Protein AF-A0A225VSB1-F1 (afdb_monomer_lite)

Secondary structure (DSSP, 8-state):
--HHHHHHHHHHSTT-----EEEEEEEEEETTEEEEEEEEEEEEEEEE-TTT-PEEEEEEETTS-EEEEEHHHHHHHHHHHHHHTTTSS--

Sequence (91 aa):
YDVERLINRFKNHPGRPLKWPVVQGFEITDHGKTYKEHRVGQIAGCRLSVEGGVYVWSVAFVHGDSLEYQVEELARRILNGSYTDQHKNDQ

Radius of gyration: 14.73 Å; chains: 1; bounding box: 35×30×43 Å

Organism: NCBI:txid4795

pLDDT: mean 75.44, std 13.23, range [36.62, 89.31]

Structure (mmCIF, N/CA/C/O backbone):
data_AF-A0A225VSB1-F1
#
_entry.id   AF-A0A225VSB1-F1
#
loop_
_atom_site.group_PDB
_atom_site.id
_atom_site.type_symbol
_atom_site.label_atom_id
_atom_site.label_alt_id
_atom_site.label_comp_id
_atom_site.label_asym_id
_atom_site.label_entity_id
_atom_site.label_seq_id
_atom_site.pdbx_PDB_ins_code
_atom_site.Cartn_x
_atom_site.Cartn_y
_atom_site.Cartn_z
_atom_site.occupancy
_atom_site.B_iso_or_equiv
_atom_site.auth_seq_id
_atom_site.auth_comp_id
_atom_site.auth_asym_id
_atom_site.auth_atom_id
_atom_site.pdbx_PDB_model_num
ATOM 1 N N . TYR A 1 1 ? -9.965 16.358 -2.500 1.00 60.09 1 TYR A N 1
ATOM 2 C CA . TYR A 1 1 ? -10.254 15.251 -1.557 1.00 60.09 1 TYR A CA 1
ATOM 3 C C . TYR A 1 1 ? -9.082 15.231 -0.572 1.00 60.09 1 TYR A C 1
ATOM 5 O O . TYR A 1 1 ? -7.967 15.384 -1.044 1.00 60.09 1 TYR A O 1
ATOM 13 N N . ASP A 1 2 ? -9.302 15.188 0.747 1.00 79.44 2 ASP A N 1
ATOM 14 C CA . ASP A 1 2 ? -8.248 15.445 1.758 1.00 79.44 2 ASP A CA 1
ATOM 15 C C . ASP A 1 2 ? -7.669 14.146 2.357 1.00 79.44 2 ASP A C 1
ATOM 17 O O . ASP A 1 2 ? -8.417 13.179 2.547 1.00 79.44 2 ASP A O 1
ATOM 21 N N . VAL A 1 3 ? -6.360 14.124 2.652 1.00 76.88 3 VAL A N 1
ATOM 22 C CA . VAL A 1 3 ? -5.633 12.967 3.213 1.00 76.88 3 VAL A CA 1
ATOM 23 C C . VAL A 1 3 ? -6.230 12.546 4.557 1.00 76.88 3 VAL A C 1
ATOM 25 O O . VAL A 1 3 ? -6.450 11.355 4.777 1.00 76.88 3 VAL A O 1
ATOM 28 N N . GLU A 1 4 ? -6.569 13.492 5.435 1.00 81.75 4 GLU A N 1
ATOM 29 C CA . GLU A 1 4 ? -7.092 13.184 6.770 1.00 81.75 4 GLU A CA 1
ATOM 30 C C . GLU A 1 4 ? -8.483 12.558 6.712 1.00 81.75 4 GLU A C 1
ATOM 32 O O . GLU A 1 4 ? -8.772 11.583 7.410 1.00 81.75 4 GLU A O 1
ATOM 37 N N . ARG A 1 5 ? -9.345 13.060 5.817 1.00 80.94 5 ARG A N 1
ATOM 38 C CA . ARG A 1 5 ? -10.662 12.453 5.566 1.00 80.94 5 ARG A CA 1
ATOM 39 C C . ARG A 1 5 ? -10.524 11.021 5.067 1.00 80.94 5 ARG A C 1
ATOM 41 O O . ARG A 1 5 ? -11.329 10.163 5.433 1.00 80.94 5 ARG A O 1
ATOM 48 N N . LEU A 1 6 ? -9.513 10.766 4.242 1.00 78.19 6 LEU A N 1
ATOM 49 C CA . LEU A 1 6 ? -9.222 9.446 3.708 1.00 78.19 6 LEU A CA 1
ATOM 50 C C . LEU A 1 6 ? -8.766 8.479 4.808 1.00 78.19 6 LEU A C 1
ATOM 52 O O . LEU A 1 6 ? -9.312 7.384 4.938 1.00 78.19 6 LEU A O 1
ATOM 56 N N . ILE A 1 7 ? -7.826 8.921 5.646 1.00 80.94 7 ILE A N 1
ATOM 57 C CA . ILE A 1 7 ? -7.337 8.167 6.805 1.00 80.94 7 ILE A CA 1
ATOM 58 C C . ILE A 1 7 ? -8.487 7.856 7.761 1.00 80.94 7 ILE A C 1
ATOM 60 O O . ILE A 1 7 ? -8.645 6.715 8.193 1.00 80.94 7 ILE A O 1
ATOM 64 N N . ASN A 1 8 ? -9.324 8.848 8.067 1.00 81.44 8 ASN A N 1
ATOM 65 C CA . ASN A 1 8 ? -10.460 8.662 8.961 1.00 81.44 8 ASN A CA 1
ATOM 66 C C . ASN A 1 8 ? -11.468 7.655 8.380 1.00 81.44 8 ASN A C 1
ATOM 68 O O . ASN A 1 8 ? -12.048 6.848 9.105 1.00 81.44 8 ASN A O 1
ATOM 72 N N . ARG A 1 9 ? -11.646 7.635 7.053 1.00 78.88 9 ARG A N 1
ATOM 73 C CA . ARG A 1 9 ? -12.491 6.641 6.381 1.00 78.88 9 ARG A CA 1
ATOM 74 C C . ARG A 1 9 ? -11.942 5.225 6.535 1.00 78.88 9 ARG A C 1
ATOM 76 O O . ARG A 1 9 ? -12.718 4.324 6.843 1.00 78.88 9 ARG A O 1
ATOM 83 N N . PHE A 1 10 ? -10.634 5.049 6.367 1.00 76.75 10 PHE A N 1
ATOM 84 C CA . PHE A 1 10 ? -9.966 3.767 6.573 1.00 76.75 10 PHE A CA 1
ATOM 85 C C . PHE A 1 10 ? -10.047 3.295 8.029 1.00 76.75 10 PHE A C 1
ATOM 87 O O . PHE A 1 10 ? -10.391 2.143 8.272 1.00 76.75 10 PHE A O 1
ATOM 94 N N . LYS A 1 11 ? -9.810 4.185 9.001 1.00 75.62 11 LYS A N 1
ATOM 95 C CA . LYS A 1 11 ? -9.883 3.854 10.435 1.00 75.62 11 LYS A CA 1
ATOM 96 C C . LYS A 1 11 ? -11.292 3.452 10.889 1.00 75.62 11 LYS A C 1
ATOM 98 O O . LYS A 1 11 ? -11.422 2.532 11.685 1.00 75.62 11 LYS A O 1
ATOM 103 N N . ASN A 1 12 ? -12.337 4.110 10.379 1.00 76.94 12 ASN A N 1
ATOM 104 C CA . ASN A 1 12 ? -13.724 3.826 10.776 1.00 76.94 12 ASN A CA 1
ATOM 105 C C . ASN A 1 12 ? -14.356 2.634 10.041 1.00 76.94 12 ASN A C 1
ATOM 107 O O . ASN A 1 12 ? -15.389 2.133 10.475 1.00 76.94 12 ASN A O 1
ATOM 111 N N . HIS A 1 13 ? -13.780 2.197 8.918 1.00 70.12 13 HIS A N 1
ATOM 112 C CA . HIS A 1 13 ? -14.295 1.071 8.131 1.00 70.12 13 HIS A CA 1
ATOM 113 C C . HIS A 1 13 ? -13.171 0.100 7.734 1.00 70.12 13 HIS A C 1
ATOM 115 O O . HIS A 1 13 ? -12.932 -0.098 6.535 1.00 70.12 13 HIS A O 1
ATOM 121 N N . PRO A 1 14 ? -12.475 -0.517 8.708 1.00 64.19 14 PRO A N 1
ATOM 122 C CA . PRO A 1 14 ? -11.482 -1.539 8.410 1.00 64.19 14 PRO A CA 1
ATOM 123 C C . PRO A 1 14 ? -12.172 -2.714 7.701 1.00 64.19 14 PRO A C 1
ATOM 125 O O . PRO A 1 14 ? -13.189 -3.227 8.162 1.00 64.19 14 PRO A O 1
ATOM 128 N N . GLY A 1 15 ? -11.656 -3.112 6.539 1.00 55.53 15 GLY A N 1
ATOM 129 C CA . GLY A 1 15 ? -12.109 -4.319 5.841 1.00 55.53 15 GLY A CA 1
ATOM 130 C C . GLY A 1 15 ? -13.302 -4.156 4.898 1.00 55.53 15 GLY A C 1
ATOM 131 O O . GLY A 1 15 ? -13.714 -5.141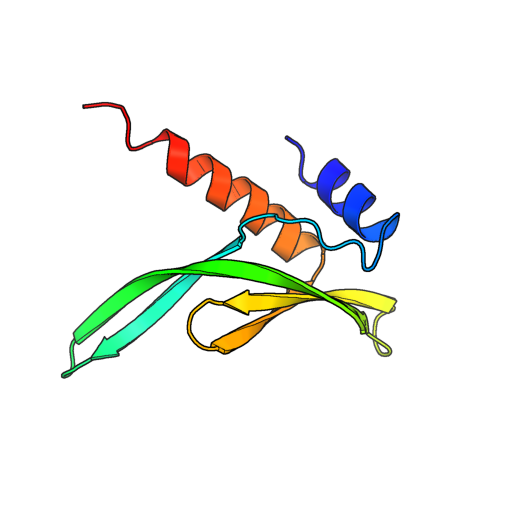 4.287 1.00 55.53 15 GLY A O 1
ATOM 132 N N . ARG A 1 16 ? -13.843 -2.945 4.691 1.00 63.34 16 ARG A N 1
ATOM 133 C CA . ARG A 1 16 ? -14.729 -2.734 3.534 1.00 63.34 16 ARG A CA 1
ATOM 134 C C . ARG A 1 16 ? -13.862 -2.689 2.272 1.00 63.34 16 ARG A C 1
ATOM 136 O O . ARG A 1 16 ? -12.981 -1.831 2.215 1.00 63.34 16 ARG A O 1
ATOM 143 N N . PRO A 1 17 ? -14.101 -3.548 1.262 1.00 57.16 17 PRO A N 1
ATOM 144 C CA . PRO A 1 17 ? -13.386 -3.478 -0.005 1.00 57.16 17 PRO A CA 1
ATOM 145 C C . PRO A 1 17 ? -13.760 -2.170 -0.706 1.00 57.16 17 PRO A C 1
ATOM 147 O O . PRO A 1 17 ? -14.761 -2.057 -1.415 1.00 57.16 17 PRO A O 1
ATOM 150 N N . LEU A 1 18 ? -12.975 -1.133 -0.442 1.00 65.81 18 LEU A N 1
ATOM 151 C CA . LEU A 1 18 ? -13.029 0.113 -1.177 1.00 65.81 18 LEU A CA 1
ATOM 152 C C . LEU A 1 18 ? -12.324 -0.163 -2.503 1.00 65.81 18 LEU A C 1
ATOM 154 O O . LEU A 1 18 ? -11.125 -0.428 -2.526 1.00 65.81 18 LEU A O 1
ATOM 158 N N . LYS A 1 19 ? -13.084 -0.130 -3.605 1.00 67.69 19 LYS A N 1
ATOM 159 C CA . LYS A 1 19 ? -12.573 -0.243 -4.983 1.00 67.69 19 LYS A CA 1
ATOM 160 C C . LYS A 1 19 ? -11.796 1.017 -5.363 1.00 67.69 19 LYS A C 1
ATOM 162 O O . LYS A 1 19 ? -12.205 1.777 -6.235 1.00 67.69 19 LYS A O 1
ATOM 167 N N . TRP A 1 20 ? -10.743 1.306 -4.618 1.00 75.38 20 TRP A N 1
ATOM 168 C CA . TRP A 1 20 ? -9.917 2.480 -4.799 1.00 75.38 20 TRP A CA 1
ATOM 169 C C . TRP A 1 20 ? -8.634 2.060 -5.507 1.00 75.38 20 TRP A C 1
ATOM 171 O O . TRP A 1 20 ? -7.913 1.213 -4.973 1.00 75.38 20 TRP A O 1
ATOM 181 N N . PRO A 1 21 ? -8.376 2.593 -6.715 1.00 76.69 21 PRO A N 1
ATOM 182 C CA . PRO A 1 21 ? -7.157 2.285 -7.438 1.00 76.69 21 PRO A CA 1
ATOM 183 C C . PRO A 1 21 ? -5.969 2.901 -6.700 1.00 76.69 21 PRO A C 1
ATOM 185 O O . PRO A 1 21 ? -5.977 4.080 -6.346 1.00 76.69 21 PRO A O 1
ATOM 188 N N . VAL A 1 22 ? -4.944 2.090 -6.467 1.00 82.38 22 VAL A N 1
ATOM 189 C CA . VAL A 1 22 ? -3.666 2.530 -5.909 1.00 82.38 22 VAL A CA 1
ATOM 190 C C . VAL A 1 22 ? -2.630 2.418 -7.011 1.00 82.38 22 VAL A C 1
ATOM 192 O O . VAL A 1 22 ? -2.406 1.330 -7.535 1.00 82.38 22 VAL A O 1
ATOM 195 N N . VAL A 1 23 ? -1.997 3.531 -7.372 1.00 82.44 23 VAL A N 1
ATOM 196 C CA . VAL A 1 23 ? -0.924 3.534 -8.370 1.00 82.44 23 VAL A CA 1
ATOM 197 C C . VAL A 1 23 ? 0.418 3.395 -7.657 1.00 82.44 23 VAL A C 1
ATOM 199 O O . VAL A 1 23 ? 0.735 4.166 -6.748 1.00 82.44 23 VAL A O 1
ATOM 202 N N . GLN A 1 24 ? 1.217 2.417 -8.076 1.00 82.19 24 GLN A N 1
ATOM 203 C CA . GLN A 1 24 ? 2.584 2.211 -7.604 1.00 82.19 24 GLN A CA 1
ATOM 204 C C . GLN A 1 24 ? 3.527 2.147 -8.804 1.00 82.19 24 GLN A C 1
ATOM 206 O O . GLN A 1 24 ? 3.308 1.375 -9.736 1.00 82.19 24 GLN A O 1
ATOM 211 N N . GLY A 1 25 ? 4.586 2.957 -8.764 1.00 80.62 25 GLY A N 1
ATOM 212 C CA . GLY A 1 25 ? 5.707 2.835 -9.688 1.00 80.62 25 GLY A CA 1
ATOM 213 C C . GLY A 1 25 ? 6.622 1.693 -9.258 1.00 80.62 25 GLY A C 1
ATOM 214 O O . GLY A 1 25 ? 7.041 1.645 -8.100 1.00 80.62 25 GLY A O 1
ATOM 215 N N . PHE A 1 26 ? 6.921 0.791 -10.180 1.00 79.50 26 PHE A N 1
ATOM 216 C CA . PHE A 1 26 ? 7.897 -0.277 -10.035 1.00 79.50 26 PHE A CA 1
ATOM 217 C C . PHE A 1 26 ? 9.052 -0.010 -10.995 1.00 79.50 26 PHE A C 1
ATOM 219 O O . PHE A 1 26 ? 8.837 0.332 -12.159 1.00 79.50 26 PHE A O 1
ATOM 226 N N . GLU A 1 27 ? 10.280 -0.147 -10.506 1.00 85.06 27 GLU A N 1
ATOM 227 C CA . GLU A 1 27 ? 11.462 -0.154 -11.364 1.00 85.06 27 GLU A CA 1
ATOM 228 C C . GLU A 1 27 ? 11.711 -1.589 -11.810 1.00 85.06 27 GLU A C 1
ATOM 230 O O . GLU A 1 27 ? 11.982 -2.470 -10.995 1.00 85.06 27 GLU A O 1
ATOM 235 N N . ILE A 1 28 ? 11.560 -1.828 -13.108 1.00 83.12 28 ILE A N 1
ATOM 236 C CA . ILE A 1 28 ? 11.730 -3.141 -13.719 1.00 83.12 28 ILE A CA 1
ATOM 237 C C . ILE A 1 28 ? 12.989 -3.083 -14.560 1.00 83.12 28 ILE A C 1
ATOM 239 O O . ILE A 1 28 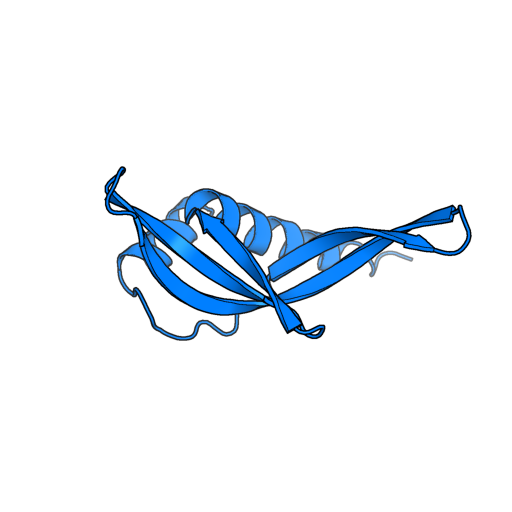? 13.105 -2.254 -15.464 1.00 83.12 28 ILE A O 1
ATOM 243 N N . THR A 1 29 ? 13.930 -3.967 -14.256 1.00 86.81 29 THR A N 1
ATOM 244 C CA . THR A 1 29 ? 15.127 -4.148 -15.071 1.00 86.81 29 THR A CA 1
ATOM 245 C C . THR A 1 29 ? 14.892 -5.314 -16.013 1.00 86.81 29 THR A C 1
ATOM 247 O O . THR A 1 29 ? 14.759 -6.449 -15.564 1.00 86.81 29 THR A O 1
ATOM 250 N N . ASP A 1 30 ? 14.863 -5.026 -17.309 1.00 84.75 30 ASP A N 1
ATOM 251 C CA . ASP A 1 30 ? 14.753 -6.025 -18.364 1.00 84.75 30 ASP A CA 1
ATOM 252 C C . ASP A 1 30 ? 15.862 -5.818 -19.399 1.00 84.75 30 ASP A C 1
ATOM 254 O O . ASP A 1 30 ? 16.144 -4.693 -19.821 1.00 84.75 30 ASP A O 1
ATOM 258 N N . HIS A 1 31 ? 16.547 -6.902 -19.762 1.00 84.19 31 HIS A N 1
ATOM 259 C CA . HIS A 1 31 ? 17.685 -6.899 -20.688 1.00 84.19 31 HIS A CA 1
ATOM 260 C C . HIS A 1 31 ? 18.726 -5.782 -20.428 1.00 84.19 31 HIS A C 1
ATOM 262 O O . HIS A 1 31 ? 19.257 -5.172 -21.357 1.00 84.19 31 HIS A O 1
ATOM 268 N N . GLY A 1 32 ? 19.022 -5.492 -19.154 1.00 88.94 32 GLY A N 1
ATOM 269 C CA . GLY A 1 32 ? 20.001 -4.471 -18.751 1.00 88.94 32 GLY A CA 1
ATOM 270 C C . GLY A 1 32 ? 19.516 -3.021 -18.868 1.00 88.94 32 GLY A C 1
ATOM 271 O O . GLY A 1 32 ? 20.310 -2.101 -18.684 1.00 88.94 32 GLY A O 1
ATOM 272 N N . LYS A 1 33 ? 18.230 -2.799 -19.154 1.00 84.81 33 LYS A N 1
ATOM 273 C CA . LYS A 1 33 ? 17.590 -1.481 -19.148 1.00 84.81 33 LYS A CA 1
ATOM 274 C C . LYS A 1 33 ? 16.556 -1.416 -18.030 1.00 84.81 33 LYS A C 1
ATOM 276 O O . LYS A 1 33 ? 15.754 -2.330 -17.867 1.00 84.81 33 LYS A O 1
ATOM 281 N N . THR A 1 34 ? 16.573 -0.326 -17.271 1.00 89.31 34 THR A N 1
ATOM 282 C CA . THR A 1 34 ? 15.610 -0.084 -16.192 1.00 89.31 34 THR A CA 1
ATOM 283 C C . THR A 1 34 ? 14.494 0.820 -16.697 1.00 89.31 34 THR A C 1
ATOM 285 O O . THR A 1 34 ? 14.753 1.917 -17.195 1.00 89.31 34 THR A O 1
ATOM 288 N N . TYR A 1 35 ? 13.252 0.372 -16.546 1.00 82.94 35 TYR A N 1
ATOM 289 C CA . TYR A 1 35 ? 12.052 1.116 -16.910 1.00 82.94 35 TYR A CA 1
ATOM 290 C C . TYR A 1 35 ? 11.171 1.324 -15.681 1.00 82.94 35 TYR A C 1
ATOM 292 O O . TYR A 1 35 ? 11.093 0.466 -14.802 1.00 82.94 35 TYR A O 1
ATOM 300 N N . LYS A 1 36 ? 10.488 2.470 -15.630 1.00 82.81 36 LYS A N 1
ATOM 301 C CA . LYS A 1 36 ? 9.474 2.752 -14.610 1.00 82.81 36 LYS A CA 1
ATOM 302 C C . LYS A 1 36 ? 8.111 2.326 -15.130 1.00 82.81 36 LYS A C 1
ATOM 304 O O . LYS A 1 36 ? 7.556 2.977 -16.013 1.00 82.81 36 LYS A O 1
ATOM 309 N N . GLU A 1 37 ? 7.567 1.258 -14.566 1.00 82.44 37 GLU A N 1
ATOM 310 C CA . GLU A 1 37 ? 6.217 0.792 -14.859 1.00 82.44 37 GLU A CA 1
ATOM 311 C C . GLU A 1 37 ? 5.266 1.224 -13.742 1.00 82.44 37 GLU A C 1
ATOM 313 O O . GLU A 1 37 ? 5.503 0.956 -12.567 1.00 82.44 37 GLU A O 1
ATOM 318 N N . HIS A 1 38 ? 4.170 1.893 -14.095 1.00 82.81 38 HIS A N 1
ATOM 319 C CA . HIS A 1 38 ? 3.114 2.212 -13.138 1.00 82.81 38 HIS A CA 1
ATOM 320 C C . HIS A 1 38 ? 2.073 1.097 -13.160 1.00 82.81 38 HIS A C 1
ATOM 322 O O . HIS A 1 38 ? 1.403 0.893 -14.170 1.00 82.81 38 HIS A O 1
ATOM 328 N N . ARG A 1 39 ? 1.918 0.391 -12.039 1.00 82.38 39 ARG A N 1
ATOM 329 C CA . ARG A 1 39 ? 0.896 -0.646 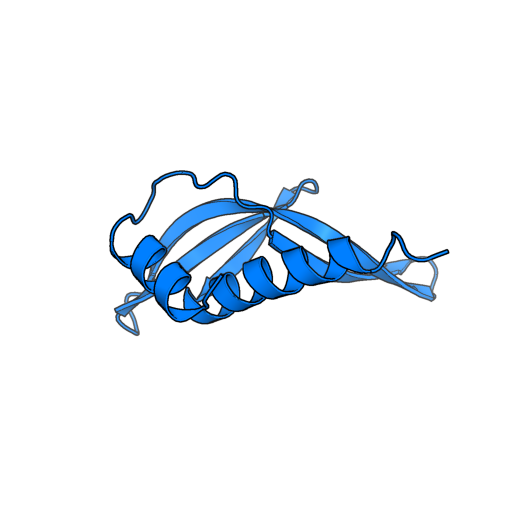-11.872 1.00 82.38 39 ARG A CA 1
ATOM 330 C C . ARG A 1 39 ? -0.241 -0.121 -11.014 1.00 82.38 39 ARG A C 1
ATOM 332 O O . ARG A 1 39 ? -0.018 0.555 -10.007 1.00 82.38 39 ARG A O 1
ATOM 339 N N . VAL A 1 40 ? -1.460 -0.475 -11.404 1.00 83.19 40 VAL A N 1
ATOM 340 C CA . VAL A 1 40 ? -2.665 -0.213 -10.616 1.00 83.19 40 VAL A CA 1
ATOM 341 C C . VAL A 1 40 ? -2.959 -1.439 -9.761 1.00 83.19 40 VAL A C 1
ATOM 343 O O . VAL A 1 40 ? -3.054 -2.558 -10.266 1.00 83.19 40 VAL A O 1
ATOM 346 N N . GLY A 1 41 ? -3.080 -1.221 -8.460 1.00 85.50 41 GLY A N 1
ATOM 347 C CA . GLY A 1 41 ? -3.489 -2.215 -7.482 1.00 85.50 41 GLY A CA 1
ATOM 348 C C . GLY A 1 41 ? -4.831 -1.875 -6.854 1.00 85.50 41 GLY A C 1
ATOM 349 O O . GLY A 1 41 ? -5.331 -0.751 -6.953 1.00 85.50 41 GLY A O 1
ATOM 350 N N . GLN A 1 42 ? -5.414 -2.869 -6.196 1.00 83.88 42 GLN A N 1
ATOM 351 C CA . GLN A 1 42 ? -6.628 -2.740 -5.408 1.00 83.88 42 GLN A CA 1
ATOM 352 C C . GLN A 1 42 ? -6.362 -3.117 -3.962 1.00 83.88 42 GLN A C 1
ATOM 354 O O . GLN A 1 42 ? -5.573 -4.010 -3.662 1.00 83.88 42 GLN A O 1
ATOM 359 N N . ILE A 1 43 ? -7.057 -2.442 -3.056 1.00 83.88 43 ILE A N 1
ATOM 360 C CA . ILE A 1 43 ? -6.992 -2.750 -1.634 1.00 83.88 43 ILE A CA 1
ATOM 361 C C . ILE A 1 43 ? -7.601 -4.138 -1.409 1.00 83.88 43 ILE A C 1
ATOM 363 O O . ILE A 1 43 ? -8.797 -4.340 -1.613 1.00 83.88 43 ILE A O 1
ATOM 367 N N . ALA A 1 44 ? -6.764 -5.082 -0.990 1.00 81.38 44 ALA A N 1
ATOM 368 C CA . ALA A 1 44 ? -7.122 -6.475 -0.753 1.00 81.38 44 ALA A CA 1
ATOM 369 C C . ALA A 1 44 ? -7.506 -6.743 0.709 1.00 81.38 44 ALA A C 1
ATOM 371 O O . ALA A 1 44 ? -8.276 -7.659 0.983 1.00 81.38 44 ALA A O 1
ATOM 372 N N . GLY A 1 45 ? -6.998 -5.949 1.658 1.00 81.12 45 GLY A N 1
ATOM 373 C CA 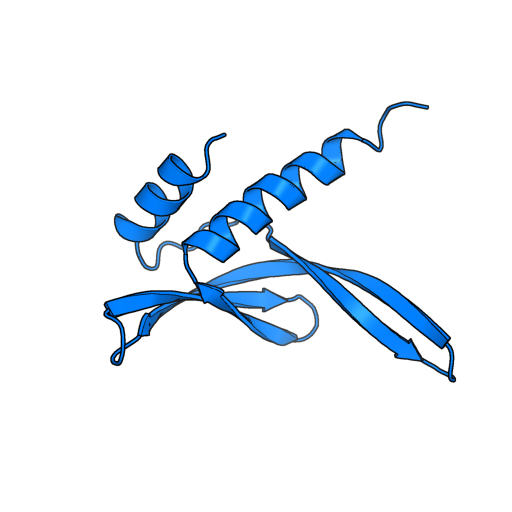. GLY A 1 45 ? -7.280 -6.168 3.075 1.00 81.12 45 GLY 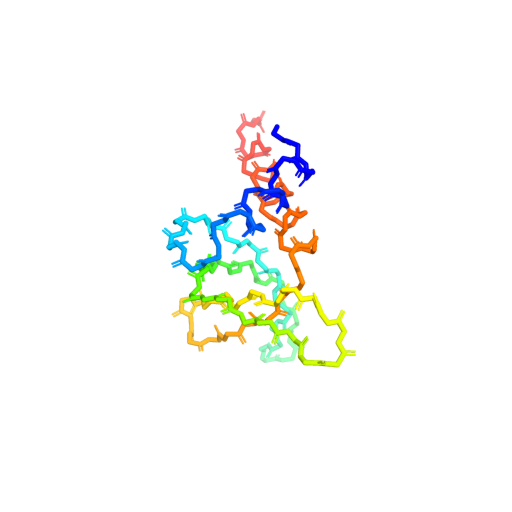A CA 1
ATOM 374 C C . GLY A 1 45 ? -6.631 -5.157 4.010 1.00 81.12 45 GLY A C 1
ATOM 375 O O . GLY A 1 45 ? -5.893 -4.267 3.583 1.00 81.12 45 GLY A O 1
ATOM 376 N N . CYS A 1 46 ? -6.921 -5.306 5.301 1.00 82.69 46 CYS A N 1
ATOM 377 C CA . CYS A 1 46 ? -6.273 -4.562 6.372 1.00 82.69 46 CYS A CA 1
ATOM 378 C C . CYS A 1 46 ? -5.985 -5.471 7.567 1.00 82.69 46 CYS A C 1
ATOM 380 O O . CYS A 1 46 ? -6.808 -6.318 7.921 1.00 82.69 46 CYS A O 1
ATOM 382 N N . ARG A 1 47 ? -4.852 -5.247 8.229 1.00 82.31 47 ARG A N 1
ATOM 383 C CA . ARG A 1 47 ? -4.498 -5.860 9.510 1.00 82.31 47 ARG A CA 1
ATOM 384 C C . ARG A 1 47 ? -3.979 -4.805 10.478 1.00 82.31 47 ARG A C 1
ATOM 386 O O . ARG A 1 47 ? -3.389 -3.809 10.067 1.00 82.31 47 ARG A O 1
ATOM 393 N N . LEU A 1 48 ? -4.202 -5.021 11.768 1.00 79.69 48 LEU A N 1
ATOM 394 C CA . LEU A 1 48 ? -3.591 -4.203 12.809 1.00 79.69 48 LEU A CA 1
ATOM 395 C C . LEU A 1 48 ? -2.179 -4.736 13.070 1.00 79.69 48 LEU A C 1
ATOM 397 O O . LEU A 1 48 ? -2.019 -5.919 13.369 1.00 79.69 48 LEU A O 1
ATOM 401 N N . SER A 1 49 ? -1.161 -3.887 12.942 1.00 79.06 49 SER A N 1
ATOM 402 C CA . SER A 1 49 ? 0.195 -4.256 13.344 1.00 79.06 49 SER A CA 1
ATOM 403 C C . SER A 1 49 ? 0.276 -4.328 14.868 1.00 79.06 49 SER A C 1
ATOM 405 O O . SER A 1 49 ? -0.050 -3.360 15.560 1.00 79.06 49 SER A O 1
ATOM 407 N N . VAL A 1 50 ? 0.714 -5.478 15.382 1.00 69.00 50 VAL A N 1
ATOM 408 C CA . VAL A 1 50 ? 0.783 -5.773 16.823 1.00 69.00 50 VAL A CA 1
ATOM 409 C C . VAL A 1 50 ? 1.854 -4.928 17.521 1.00 69.00 50 VAL A C 1
ATOM 411 O O . VAL A 1 50 ? 1.674 -4.551 18.672 1.00 69.00 50 VAL A O 1
ATOM 414 N N . GLU A 1 51 ? 2.932 -4.569 16.821 1.00 71.88 51 GLU A N 1
ATOM 415 C CA . GLU A 1 51 ? 4.066 -3.838 17.408 1.00 71.88 51 GLU A CA 1
ATOM 416 C C . GLU A 1 51 ? 3.834 -2.328 17.553 1.00 71.88 51 GLU A C 1
ATOM 418 O O . GLU A 1 51 ? 4.520 -1.678 18.336 1.00 71.88 51 GLU A O 1
ATOM 423 N N . GLY A 1 52 ? 2.874 -1.752 16.822 1.00 66.00 52 GLY A N 1
ATOM 424 C CA . GLY A 1 52 ? 2.690 -0.294 16.780 1.00 66.00 52 GLY A CA 1
ATOM 425 C C . GLY A 1 52 ? 1.248 0.193 16.872 1.00 66.00 52 GLY A C 1
ATOM 426 O O . GLY A 1 52 ? 1.023 1.399 16.851 1.00 66.00 52 GLY A O 1
ATOM 427 N N . GLY A 1 53 ? 0.256 -0.704 16.908 1.00 71.25 53 GLY A N 1
ATOM 428 C CA . GLY A 1 53 ? -1.160 -0.316 16.865 1.00 71.25 53 GLY A CA 1
ATOM 429 C C . GLY A 1 53 ? -1.557 0.425 15.578 1.00 71.25 53 GLY A C 1
ATOM 430 O O . GLY A 1 53 ? -2.599 1.079 15.529 1.00 71.25 53 GLY A O 1
ATOM 431 N N . VAL A 1 54 ? -0.730 0.342 14.531 1.00 76.06 54 VAL A N 1
ATOM 432 C CA . VAL A 1 54 ? -0.963 0.998 13.240 1.00 76.06 54 VAL A CA 1
ATOM 433 C C . VAL A 1 54 ? -1.703 0.042 12.311 1.00 76.06 54 VAL A C 1
ATOM 435 O O . VAL A 1 54 ? -1.344 -1.130 12.188 1.00 76.06 54 VAL A O 1
ATOM 438 N N . TYR A 1 55 ? -2.730 0.547 11.628 1.00 78.31 55 TYR A N 1
ATOM 439 C CA . TYR A 1 55 ? -3.424 -0.201 10.582 1.00 78.31 55 TYR A CA 1
ATOM 440 C C . TYR A 1 55 ? -2.567 -0.272 9.317 1.00 78.31 55 TYR A C 1
ATOM 442 O O . TYR A 1 55 ? -2.250 0.755 8.705 1.00 78.31 55 TYR A O 1
ATOM 450 N N . VAL A 1 56 ? -2.243 -1.497 8.918 1.00 85.81 56 VAL A N 1
ATOM 451 C CA . VAL A 1 56 ? -1.528 -1.829 7.690 1.00 85.81 56 VAL A CA 1
ATOM 452 C C . VAL A 1 56 ? -2.534 -2.354 6.677 1.00 85.81 56 VAL A C 1
ATOM 454 O O . VAL A 1 56 ? -3.355 -3.218 6.980 1.00 85.81 56 VAL A O 1
ATOM 457 N N . TRP A 1 57 ? -2.485 -1.811 5.472 1.00 85.94 57 TRP A N 1
ATOM 458 C CA . TRP A 1 57 ? -3.383 -2.126 4.375 1.00 85.94 57 TRP A CA 1
ATOM 459 C C . TRP A 1 57 ? -2.609 -2.825 3.268 1.00 85.94 57 TRP A C 1
ATOM 461 O O . TRP A 1 57 ? -1.608 -2.308 2.779 1.00 85.94 57 TRP A O 1
ATOM 471 N N . SER A 1 58 ? -3.089 -3.993 2.864 1.00 86.19 58 SER A N 1
ATOM 472 C CA . SER A 1 58 ? -2.510 -4.784 1.784 1.00 86.19 58 SER A CA 1
ATOM 473 C C . SER A 1 58 ? -3.185 -4.428 0.463 1.00 86.19 58 SER A C 1
ATOM 475 O O . SER A 1 58 ? -4.414 -4.467 0.354 1.00 86.19 58 SER A O 1
ATOM 477 N N . VAL A 1 59 ? -2.386 -4.101 -0.545 1.00 87.25 59 VAL A N 1
ATOM 478 C CA . VAL A 1 59 ? -2.811 -3.785 -1.909 1.00 87.25 59 VAL A CA 1
ATOM 479 C C . VAL A 1 59 ? -2.309 -4.888 -2.828 1.00 87.25 59 VAL A C 1
ATOM 481 O O . VAL A 1 59 ? -1.106 -5.124 -2.900 1.00 87.25 59 VAL A O 1
ATOM 484 N N . ALA A 1 60 ? -3.227 -5.548 -3.527 1.00 86.56 60 ALA A N 1
ATOM 485 C CA . ALA A 1 60 ? -2.915 -6.540 -4.544 1.00 86.56 60 ALA A CA 1
ATOM 486 C C . ALA A 1 60 ? -2.863 -5.875 -5.923 1.00 86.56 60 ALA A C 1
ATOM 488 O O . ALA A 1 60 ? -3.785 -5.158 -6.318 1.00 86.56 60 ALA A O 1
ATOM 489 N N . PHE A 1 61 ? -1.790 -6.122 -6.660 1.00 84.06 61 PHE A N 1
ATOM 490 C CA . PHE A 1 61 ? -1.583 -5.646 -8.021 1.00 84.06 61 PHE A CA 1
ATOM 491 C C . PHE A 1 61 ? -1.933 -6.742 -9.029 1.00 84.06 61 PHE A C 1
ATOM 493 O O . PHE A 1 61 ? -1.870 -7.932 -8.729 1.00 84.06 61 PHE A O 1
ATOM 500 N N . VAL A 1 62 ? -2.287 -6.335 -10.252 1.00 76.31 62 VAL A N 1
ATOM 501 C CA . VAL A 1 62 ? -2.749 -7.234 -11.334 1.00 76.31 62 VAL A CA 1
ATOM 502 C C . VAL A 1 62 ? -1.755 -8.364 -11.650 1.00 76.31 62 VAL A C 1
ATOM 504 O O . VAL A 1 62 ? -2.165 -9.433 -12.089 1.00 76.31 62 VAL A O 1
ATOM 507 N N . HIS A 1 63 ? -0.466 -8.163 -11.372 1.00 74.25 63 HIS A N 1
ATOM 508 C CA . HIS A 1 63 ? 0.596 -9.141 -11.625 1.00 74.25 63 HIS A CA 1
ATOM 509 C C . HIS A 1 63 ? 0.830 -10.135 -10.471 1.00 74.25 63 HIS A C 1
ATOM 511 O O . HIS A 1 63 ? 1.784 -10.903 -10.512 1.00 74.25 63 HIS A O 1
ATOM 517 N N . GLY A 1 64 ? -0.034 -10.142 -9.450 1.00 70.62 64 GLY A N 1
ATOM 518 C CA . GLY A 1 64 ? 0.070 -11.042 -8.296 1.00 70.62 64 GLY A CA 1
ATOM 519 C C . GLY A 1 64 ? 0.949 -10.514 -7.162 1.00 70.62 64 GLY A C 1
ATOM 520 O O . GLY A 1 64 ? 0.959 -11.102 -6.083 1.00 70.62 64 GLY A O 1
ATOM 521 N N . ASP A 1 65 ? 1.632 -9.385 -7.364 1.00 81.38 65 ASP A N 1
ATOM 522 C CA . ASP A 1 65 ? 2.355 -8.704 -6.294 1.00 81.38 65 ASP A CA 1
ATOM 523 C C . ASP A 1 65 ? 1.369 -8.162 -5.255 1.00 81.38 65 ASP A C 1
ATOM 525 O O . ASP A 1 65 ? 0.342 -7.570 -5.599 1.00 81.38 65 ASP A O 1
ATOM 529 N N . SER A 1 66 ? 1.700 -8.301 -3.975 1.00 83.38 66 SER A N 1
ATOM 530 C CA . SER A 1 66 ? 0.986 -7.626 -2.894 1.00 83.38 66 SER A CA 1
ATOM 531 C C . SER A 1 66 ? 1.953 -6.775 -2.091 1.00 83.38 66 SER A C 1
ATOM 533 O O . SER A 1 66 ? 2.963 -7.289 -1.613 1.00 83.38 66 SER A O 1
ATOM 535 N N . LEU A 1 67 ? 1.631 -5.496 -1.912 1.00 86.50 67 LEU A N 1
ATOM 536 C CA . LEU A 1 67 ? 2.397 -4.600 -1.051 1.00 86.50 67 LEU A CA 1
ATOM 537 C C . LEU A 1 67 ? 1.557 -4.149 0.131 1.00 86.50 67 LEU A C 1
ATOM 539 O O . LEU A 1 67 ? 0.342 -3.977 0.033 1.00 86.50 67 LEU A O 1
ATOM 543 N N . GLU A 1 68 ? 2.229 -3.952 1.252 1.00 88.06 68 GLU A N 1
ATOM 544 C CA . GLU A 1 68 ? 1.626 -3.478 2.484 1.00 88.06 68 GLU A CA 1
ATOM 545 C C . GLU A 1 68 ? 1.990 -2.015 2.710 1.00 88.06 68 GLU A C 1
ATOM 547 O O . GLU A 1 68 ? 3.150 -1.627 2.601 1.00 88.06 68 GLU A O 1
ATOM 552 N N . TYR A 1 69 ? 0.989 -1.208 3.046 1.00 86.00 69 TYR A N 1
ATOM 553 C CA . TYR A 1 69 ? 1.139 0.221 3.278 1.00 86.00 69 TYR A CA 1
ATOM 554 C C . TYR A 1 69 ? 0.512 0.614 4.604 1.00 86.00 69 TYR A C 1
ATOM 556 O O . TYR A 1 69 ? -0.550 0.120 4.985 1.00 86.00 69 TYR A O 1
ATOM 564 N N . GLN A 1 70 ? 1.119 1.576 5.289 1.00 86.94 70 GLN A N 1
ATOM 565 C CA . GLN A 1 70 ? 0.435 2.244 6.390 1.00 86.94 70 GLN A CA 1
ATOM 566 C C . GLN A 1 70 ? -0.711 3.105 5.851 1.00 86.94 70 GLN A C 1
ATOM 568 O O . GLN A 1 70 ? -0.660 3.605 4.725 1.00 86.94 70 GLN A O 1
ATOM 573 N N . VAL A 1 71 ? -1.744 3.312 6.669 1.00 82.81 71 VAL A N 1
ATOM 574 C CA . VAL A 1 71 ? -2.948 4.065 6.275 1.00 82.81 71 VAL A CA 1
ATOM 575 C C . VAL A 1 71 ? -2.648 5.470 5.730 1.00 82.81 71 VAL A C 1
ATOM 577 O O . VAL A 1 71 ? -3.290 5.916 4.781 1.00 82.81 71 VAL A O 1
ATOM 580 N N . GLU A 1 72 ? -1.654 6.157 6.292 1.00 84.06 72 GLU A N 1
ATOM 581 C CA . GLU A 1 72 ? -1.235 7.497 5.865 1.00 84.06 72 GLU A CA 1
ATOM 582 C C . GLU A 1 72 ? -0.556 7.478 4.496 1.00 84.06 72 GLU A C 1
ATOM 584 O O . GLU A 1 72 ? -0.850 8.309 3.634 1.00 84.06 72 GLU A O 1
ATOM 589 N N . GLU A 1 73 ? 0.328 6.506 4.274 1.00 85.62 73 GLU A N 1
ATOM 590 C CA . GLU A 1 73 ? 1.015 6.336 3.000 1.00 85.62 73 GLU A CA 1
ATOM 591 C C . GLU A 1 73 ? 0.028 5.946 1.895 1.00 85.62 73 GLU A C 1
ATOM 593 O O . GLU A 1 73 ? 0.017 6.554 0.822 1.00 85.62 73 GLU A O 1
ATOM 598 N N . LEU A 1 74 ? -0.859 4.991 2.184 1.00 85.25 74 LEU A N 1
ATOM 599 C CA . LEU A 1 74 ? -1.915 4.568 1.273 1.00 85.25 74 LEU A CA 1
ATOM 600 C C . LEU A 1 74 ? -2.805 5.751 0.874 1.00 85.25 74 LEU A C 1
ATOM 602 O O . LEU A 1 74 ? -3.087 5.946 -0.309 1.00 85.25 74 LEU A O 1
ATOM 606 N N . ALA A 1 75 ? -3.207 6.575 1.845 1.00 84.38 75 ALA A N 1
ATOM 607 C CA . ALA A 1 75 ? -4.050 7.731 1.586 1.00 84.38 75 ALA A CA 1
ATOM 608 C C . ALA A 1 75 ? -3.390 8.755 0.657 1.00 84.38 75 ALA A C 1
ATOM 610 O O . ALA A 1 75 ? -4.022 9.228 -0.291 1.00 84.38 75 ALA A O 1
ATOM 611 N N . ARG A 1 76 ? -2.105 9.052 0.881 1.00 84.81 76 ARG A N 1
ATOM 612 C CA . ARG A 1 76 ? -1.331 9.931 -0.005 1.00 84.81 76 ARG A CA 1
ATOM 613 C C . ARG A 1 76 ? -1.216 9.353 -1.411 1.00 84.81 76 ARG A C 1
ATOM 615 O O . ARG A 1 76 ? -1.356 10.095 -2.374 1.00 84.81 76 ARG A O 1
ATOM 622 N N . ARG A 1 77 ? -1.011 8.041 -1.553 1.00 82.75 77 ARG A N 1
ATOM 623 C CA . ARG A 1 77 ? -0.899 7.379 -2.865 1.00 82.75 77 ARG A CA 1
ATO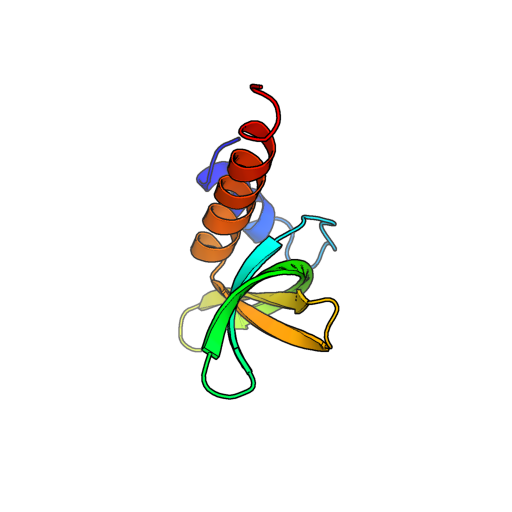M 624 C C . ARG A 1 77 ? -2.199 7.411 -3.657 1.00 82.75 77 ARG A C 1
ATOM 626 O O . ARG A 1 77 ? -2.164 7.693 -4.849 1.00 82.75 77 ARG A O 1
ATOM 633 N N . ILE A 1 78 ? -3.337 7.178 -3.008 1.00 81.62 78 ILE A N 1
ATOM 634 C CA . ILE A 1 78 ? -4.653 7.264 -3.661 1.00 81.62 78 ILE A CA 1
ATOM 635 C C . ILE A 1 78 ? -4.908 8.685 -4.164 1.00 81.62 78 ILE A C 1
ATOM 637 O O . ILE A 1 78 ? -5.382 8.871 -5.284 1.00 81.62 78 ILE A O 1
ATOM 641 N N . LEU A 1 79 ? -4.558 9.692 -3.362 1.00 80.19 79 LEU A N 1
ATOM 642 C CA . LEU A 1 79 ? -4.735 11.098 -3.724 1.00 80.19 79 LEU A CA 1
ATOM 643 C C . LEU A 1 79 ? -3.756 11.556 -4.810 1.00 80.19 79 LEU A C 1
ATOM 645 O O . LEU A 1 79 ? -4.167 12.195 -5.772 1.00 80.19 79 LEU A O 1
ATOM 649 N N . ASN A 1 80 ? -2.483 11.181 -4.715 1.00 74.00 80 ASN A N 1
ATOM 650 C CA . ASN A 1 80 ? -1.486 11.550 -5.719 1.00 74.00 80 ASN A CA 1
ATOM 651 C C . ASN A 1 80 ? -1.714 10.820 -7.049 1.00 74.00 80 ASN A C 1
ATOM 653 O O . ASN A 1 80 ? -1.584 11.428 -8.107 1.00 74.00 80 ASN A O 1
ATOM 657 N N . GLY A 1 81 ? -2.111 9.544 -7.008 1.00 64.50 81 GLY A N 1
ATOM 658 C CA . GLY A 1 81 ? -2.444 8.766 -8.203 1.00 64.50 81 GLY A CA 1
ATOM 659 C C . GLY A 1 81 ? -3.694 9.273 -8.926 1.00 64.50 81 GLY A C 1
ATOM 660 O O . GLY A 1 81 ? -3.767 9.184 -10.147 1.00 64.50 81 GLY A O 1
ATOM 661 N N . SER A 1 82 ? -4.650 9.867 -8.202 1.00 56.84 82 SER A N 1
ATOM 662 C CA . SER A 1 82 ? -5.820 10.516 -8.816 1.00 56.84 82 SER A CA 1
ATOM 663 C C . SER A 1 82 ? -5.512 11.895 -9.415 1.00 56.84 82 SER A C 1
ATOM 665 O O . SER A 1 82 ? -6.222 12.325 -10.321 1.00 56.84 82 SER A O 1
ATOM 667 N N . TYR A 1 83 ? -4.435 12.561 -8.985 1.00 47.06 83 TYR A N 1
ATOM 668 C CA . TYR A 1 83 ? -3.950 13.806 -9.595 1.00 47.06 83 TYR A CA 1
ATOM 669 C C . TYR A 1 83 ? -3.175 13.577 -10.901 1.00 47.06 83 TYR A C 1
ATOM 671 O O . TYR A 1 83 ? -3.279 14.382 -11.825 1.00 47.06 83 TYR A O 1
ATOM 679 N N . THR A 1 84 ? -2.431 12.475 -11.025 1.00 47.00 84 THR A N 1
ATOM 680 C CA . THR A 1 84 ? -1.662 12.174 -12.248 1.00 47.00 84 THR A CA 1
ATOM 681 C C . THR A 1 84 ? -2.526 11.801 -13.456 1.00 47.00 84 THR A C 1
ATOM 683 O O . THR A 1 84 ? -2.046 11.888 -14.584 1.00 47.00 84 THR A O 1
ATOM 686 N N . ASP A 1 85 ? -3.796 11.444 -13.248 1.00 47.00 85 ASP A N 1
ATOM 687 C CA . ASP A 1 85 ? -4.758 11.202 -14.335 1.00 47.00 85 ASP A CA 1
ATOM 688 C C . ASP A 1 85 ? -5.320 12.510 -14.933 1.00 47.00 85 ASP A C 1
ATOM 690 O O . ASP A 1 85 ? -5.766 12.527 -16.077 1.00 47.00 85 ASP A O 1
ATOM 694 N N . GLN A 1 86 ? -5.246 13.640 -14.214 1.00 43.78 86 GLN A N 1
ATOM 695 C CA . GLN A 1 86 ? -5.783 14.921 -14.700 1.00 43.78 86 GLN A CA 1
ATOM 696 C C . GLN A 1 86 ? -4.835 15.695 -15.632 1.00 43.78 86 GLN A C 1
ATOM 698 O O . GLN A 1 86 ? -5.283 16.612 -16.309 1.00 43.78 86 GLN A O 1
ATOM 703 N N . HIS A 1 87 ? -3.556 15.316 -15.730 1.00 42.97 87 HIS A N 1
ATOM 704 C CA . HIS A 1 87 ? -2.566 16.009 -16.573 1.00 42.97 87 HIS A CA 1
ATOM 705 C C . HIS A 1 87 ? -2.219 15.285 -17.886 1.00 42.97 87 HIS A C 1
ATOM 707 O O . HIS A 1 87 ? -1.217 15.605 -18.521 1.00 42.97 87 HIS A O 1
ATOM 713 N N . LYS A 1 88 ? -3.046 14.328 -18.328 1.00 43.38 88 LYS A N 1
ATOM 714 C CA . LYS A 1 88 ? -2.951 13.736 -19.678 1.00 43.38 88 LYS A CA 1
ATOM 715 C C . LYS A 1 88 ? -3.974 14.283 -20.682 1.00 43.38 88 LYS A C 1
ATOM 717 O O . LYS A 1 88 ? -4.081 13.737 -21.773 1.00 43.38 88 LYS A O 1
ATOM 722 N N . ASN A 1 89 ? -4.687 15.353 -20.331 1.00 37.09 89 ASN A N 1
ATOM 723 C CA . ASN A 1 89 ? -5.715 15.962 -21.178 1.00 37.09 89 ASN A CA 1
ATOM 724 C C . ASN A 1 89 ? -5.511 17.468 -21.410 1.00 37.09 89 ASN A C 1
ATOM 726 O O . ASN A 1 89 ? -6.485 18.188 -21.586 1.00 37.09 89 ASN A O 1
ATOM 730 N N . ASP A 1 90 ? -4.263 17.935 -21.450 1.00 36.62 90 ASP A N 1
ATOM 731 C CA . ASP A 1 90 ? -3.955 19.202 -22.116 1.00 36.62 90 ASP A CA 1
ATOM 732 C C . ASP A 1 90 ? -2.899 18.927 -23.187 1.00 36.62 90 ASP A C 1
ATOM 734 O O . ASP A 1 90 ? -1.809 18.415 -22.914 1.00 36.62 90 ASP A O 1
ATOM 738 N N . GLN A 1 91 ? -3.359 19.141 -24.412 1.00 37.88 91 GLN A N 1
ATOM 739 C CA . GLN A 1 91 ? -2.763 18.850 -25.704 1.00 37.88 91 GLN A CA 1
ATOM 740 C C . GLN A 1 91 ? -1.898 20.024 -26.166 1.00 37.88 91 GLN A C 1
ATOM 742 O O . GLN A 1 91 ? -2.258 21.177 -25.843 1.00 37.88 91 GLN A O 1
#

Foldseek 3Di:
DDLVVQLVVCVVDFFDFDQQWFWDWDFDQDPNDTDTDIWTWGFPGWDQDPVPRFIWTWTATPVRDIDIDTSSRRSVRSVVVVVVVVPVPDD